Protein AF-A0A6I9MQ09-F1 (afdb_monomer_lite)

Sequence (181 aa):
MNIFFVFQTKIAGVGFVKIHAPWNILCREAELMKLKMPTKKVYEVKQLSGVVEKICSLACKLVEPLHPHVEEHQPQNIKHLSHTFSREKQHLFDLSDKDNFFDSKTRSSIVFEILKRTKCKAKYSMGITSLLGSGIYTAAYPLHDGDINEESAVHNDRRLLYEEWANYSVFFKYQPIGLVR

Organism: NCBI:txid8208

Structure (mmCIF, N/CA/C/O backbone):
data_AF-A0A6I9MQ09-F1
#
_entry.id   AF-A0A6I9MQ09-F1
#
loop_
_atom_site.group_PDB
_atom_site.id
_atom_site.type_symbol
_atom_site.label_atom_id
_atom_site.label_alt_id
_atom_site.label_comp_id
_atom_site.label_asym_id
_atom_site.label_entity_id
_atom_site.label_seq_id
_atom_site.pdbx_PDB_ins_code
_atom_site.Cartn_x
_atom_site.Cartn_y
_atom_site.Cartn_z
_atom_site.occupancy
_atom_site.B_iso_or_equiv
_atom_site.auth_seq_id
_atom_site.auth_comp_id
_atom_site.auth_asym_id
_atom_site.auth_atom_id
_atom_site.pdbx_PDB_model_num
ATOM 1 N N . MET A 1 1 ? -4.937 -0.337 -6.322 1.00 53.31 1 MET A N 1
ATOM 2 C CA . MET A 1 1 ? -3.832 0.452 -6.909 1.00 53.31 1 MET A CA 1
ATOM 3 C C . MET A 1 1 ? -2.936 -0.371 -7.833 1.00 53.31 1 MET A C 1
ATOM 5 O O . MET A 1 1 ? -2.987 -1.597 -7.782 1.00 53.31 1 MET A O 1
ATOM 9 N N . ASN A 1 2 ? -2.195 0.313 -8.713 1.00 57.22 2 ASN A N 1
ATOM 10 C CA . ASN A 1 2 ? -1.397 -0.234 -9.812 1.00 57.22 2 ASN A CA 1
ATOM 11 C C . ASN A 1 2 ? 0.085 0.138 -9.614 1.00 57.22 2 ASN A C 1
ATOM 13 O O . ASN A 1 2 ? 0.354 1.273 -9.226 1.00 57.22 2 ASN A O 1
ATOM 17 N N . ILE A 1 3 ? 1.029 -0.772 -9.882 1.00 62.19 3 ILE A N 1
ATOM 18 C CA . ILE A 1 3 ? 2.472 -0.447 -9.859 1.00 62.19 3 ILE A CA 1
ATOM 19 C C . ILE A 1 3 ? 2.865 0.154 -11.204 1.00 62.19 3 ILE A C 1
ATOM 21 O O . ILE A 1 3 ? 2.481 -0.389 -12.241 1.00 62.19 3 ILE A O 1
ATOM 25 N N . PHE A 1 4 ? 3.625 1.247 -11.188 1.00 65.88 4 PHE A N 1
ATOM 26 C CA . PHE A 1 4 ? 4.169 1.861 -12.393 1.00 65.88 4 PHE A CA 1
ATOM 27 C C . PHE A 1 4 ? 5.638 1.498 -12.570 1.00 65.88 4 PHE A C 1
ATOM 29 O O . PHE A 1 4 ? 6.431 1.584 -11.633 1.00 65.88 4 PHE A O 1
ATOM 36 N N . PHE A 1 5 ? 5.990 1.110 -13.792 1.00 69.44 5 PHE A N 1
ATOM 37 C CA . PHE A 1 5 ? 7.369 1.002 -14.249 1.00 69.44 5 PHE A CA 1
ATOM 38 C C . PHE A 1 5 ? 7.672 2.142 -15.193 1.00 69.44 5 PHE A C 1
ATOM 40 O O . PHE A 1 5 ? 6.869 2.443 -16.077 1.00 69.44 5 PHE A O 1
ATOM 47 N N . VAL A 1 6 ? 8.853 2.718 -15.029 1.00 66.69 6 VAL A N 1
ATOM 48 C CA . VAL A 1 6 ? 9.405 3.727 -15.927 1.00 66.69 6 VAL A CA 1
ATOM 49 C C . VAL A 1 6 ? 10.542 3.082 -16.703 1.00 66.69 6 VAL A C 1
ATOM 51 O O . VAL A 1 6 ? 11.386 2.416 -16.104 1.00 66.69 6 VAL A O 1
ATOM 54 N N . PHE A 1 7 ? 10.575 3.253 -18.020 1.00 74.38 7 PHE A N 1
ATOM 55 C CA . PHE A 1 7 ? 11.679 2.800 -18.868 1.00 74.38 7 PHE A CA 1
ATOM 56 C C . PHE A 1 7 ? 11.971 3.816 -19.967 1.00 74.38 7 PHE A C 1
ATOM 58 O O . PHE A 1 7 ? 11.096 4.577 -20.374 1.00 74.38 7 PHE A O 1
ATOM 65 N N . GLN A 1 8 ? 13.199 3.817 -20.477 1.00 62.84 8 GLN A N 1
ATOM 66 C CA . GLN A 1 8 ? 13.570 4.662 -21.607 1.00 62.84 8 GLN A CA 1
ATOM 67 C C . GLN A 1 8 ? 13.188 3.975 -22.923 1.00 62.84 8 GLN A C 1
ATOM 69 O O . GLN A 1 8 ? 13.512 2.805 -23.146 1.00 62.84 8 GLN A O 1
ATOM 74 N N . THR A 1 9 ? 12.483 4.684 -23.805 1.00 66.00 9 THR A N 1
ATOM 75 C CA . THR A 1 9 ? 12.103 4.140 -25.113 1.00 66.00 9 THR A CA 1
ATOM 76 C C . THR A 1 9 ? 13.258 4.244 -26.112 1.00 66.00 9 THR A C 1
ATOM 78 O O . THR A 1 9 ? 14.135 5.095 -25.993 1.00 66.00 9 THR A O 1
ATOM 81 N N . LYS A 1 10 ? 13.262 3.376 -27.136 1.00 58.03 10 LYS A N 1
ATOM 82 C CA . LYS A 1 10 ? 14.261 3.417 -28.227 1.00 58.03 10 LYS A CA 1
ATOM 83 C C . LYS A 1 10 ? 14.172 4.683 -29.094 1.00 58.03 10 LYS A C 1
ATOM 85 O O . LYS A 1 10 ? 15.113 4.998 -29.810 1.00 58.03 10 LYS A O 1
ATOM 90 N N . ILE A 1 11 ? 13.043 5.384 -29.031 1.00 56.97 11 ILE A N 1
ATOM 91 C CA . ILE A 1 11 ? 12.834 6.730 -29.576 1.00 56.97 11 ILE A CA 1
ATOM 92 C C . ILE A 1 11 ? 12.903 7.690 -28.383 1.00 56.97 11 ILE A C 1
ATOM 94 O O . ILE A 1 11 ? 12.492 7.295 -27.294 1.00 56.97 11 ILE A O 1
ATOM 98 N N . ALA A 1 12 ? 13.430 8.906 -28.555 1.00 62.47 12 ALA A N 1
ATOM 99 C CA . ALA A 1 12 ? 13.573 9.883 -27.471 1.00 62.47 12 ALA A CA 1
ATOM 100 C C . ALA A 1 12 ? 12.256 10.043 -26.681 1.00 62.47 12 ALA A C 1
ATOM 102 O O . ALA A 1 12 ? 11.274 10.562 -27.206 1.00 62.47 12 ALA A O 1
ATOM 103 N N . GLY A 1 13 ? 12.226 9.541 -25.443 1.00 77.00 13 GLY A N 1
ATOM 104 C CA . GLY A 1 13 ? 11.019 9.509 -24.622 1.00 77.00 13 GLY A CA 1
ATOM 105 C C . GLY A 1 13 ? 11.122 8.586 -23.407 1.00 77.00 13 GLY A C 1
ATOM 106 O O . GLY A 1 13 ? 12.007 7.730 -23.306 1.00 77.00 13 GLY A O 1
ATOM 107 N N . VAL A 1 14 ? 10.194 8.787 -22.473 1.00 85.25 14 VAL A N 1
ATOM 108 C CA . VAL A 1 14 ? 10.009 7.966 -21.274 1.00 85.25 14 VAL A CA 1
ATOM 109 C C . VAL A 1 14 ? 8.712 7.178 -21.433 1.00 85.25 14 VAL A C 1
ATOM 111 O O . VAL A 1 14 ? 7.657 7.753 -21.694 1.00 85.25 14 VAL A O 1
ATOM 114 N N . GLY A 1 15 ? 8.795 5.858 -21.299 1.00 88.19 15 GLY A N 1
ATOM 115 C CA . GLY A 1 15 ? 7.658 4.947 -21.319 1.00 88.19 15 GLY A CA 1
ATOM 116 C C . GLY A 1 15 ? 7.190 4.597 -19.909 1.00 88.19 15 GLY A C 1
ATOM 117 O O . GLY A 1 15 ? 8.002 4.434 -18.996 1.00 88.19 15 GLY A O 1
ATOM 118 N N . PHE A 1 16 ? 5.875 4.431 -19.750 1.00 87.69 16 PHE A N 1
ATOM 119 C CA . PHE A 1 16 ? 5.244 4.034 -18.492 1.00 87.69 16 PHE A CA 1
ATOM 120 C C . PHE A 1 16 ? 4.450 2.739 -18.675 1.00 87.69 16 PHE A C 1
ATOM 122 O O . PHE A 1 16 ? 3.656 2.621 -19.608 1.00 87.69 16 PHE A O 1
ATOM 129 N N . VAL A 1 17 ? 4.628 1.775 -17.769 1.00 90.12 17 VAL A N 1
ATOM 130 C CA . VAL A 1 17 ? 3.819 0.545 -17.715 1.00 90.12 17 VAL A CA 1
ATOM 131 C C . VAL A 1 17 ? 3.053 0.498 -16.407 1.00 90.12 17 VAL A C 1
ATOM 133 O O . VAL A 1 17 ? 3.655 0.508 -15.338 1.00 90.12 17 VAL A O 1
ATOM 136 N N . LYS A 1 18 ? 1.728 0.387 -16.496 1.00 90.12 18 LYS A N 1
ATOM 137 C CA . LYS A 1 18 ? 0.825 0.232 -15.354 1.00 90.12 18 LYS A CA 1
ATOM 138 C C . LYS A 1 18 ? 0.496 -1.246 -15.150 1.00 90.12 18 LYS A C 1
ATOM 140 O O . LYS A 1 18 ? -0.064 -1.880 -16.040 1.00 90.12 18 LYS A O 1
ATOM 145 N N . ILE A 1 19 ? 0.801 -1.786 -13.975 1.00 91.06 19 ILE A N 1
ATOM 146 C CA . ILE A 1 19 ? 0.508 -3.176 -13.613 1.00 91.06 19 ILE A CA 1
ATOM 147 C C . ILE A 1 19 ? -0.708 -3.244 -12.704 1.00 91.06 19 ILE A C 1
ATOM 149 O O . ILE A 1 19 ? -0.743 -2.612 -11.649 1.00 91.06 19 ILE A O 1
ATOM 153 N N . HIS A 1 20 ? -1.664 -4.082 -13.091 1.00 89.88 20 HIS A N 1
ATOM 154 C CA . HIS A 1 20 ? -2.867 -4.380 -12.330 1.00 89.88 20 HIS A CA 1
ATOM 155 C C . HIS A 1 20 ? -2.946 -5.877 -12.009 1.00 89.88 20 HIS A C 1
ATOM 157 O O . HIS A 1 20 ? -2.710 -6.708 -12.884 1.00 89.88 20 HIS A O 1
ATOM 163 N N . ALA A 1 21 ? -3.324 -6.221 -10.775 1.00 92.00 21 ALA A N 1
ATOM 164 C CA . ALA A 1 21 ? -3.651 -7.592 -10.387 1.00 92.00 21 ALA A CA 1
ATOM 165 C C . ALA A 1 21 ? -5.172 -7.742 -10.204 1.00 92.00 21 ALA A C 1
ATOM 167 O O . ALA A 1 21 ? -5.740 -7.044 -9.355 1.00 92.00 21 ALA A O 1
ATOM 168 N N . PRO A 1 22 ? -5.829 -8.641 -10.963 1.00 94.94 22 PRO A N 1
ATOM 169 C CA . PRO A 1 22 ? -7.254 -8.906 -10.807 1.00 94.94 22 PRO A CA 1
ATOM 170 C C . PRO A 1 22 ? -7.549 -9.660 -9.501 1.00 94.94 22 PRO A C 1
ATOM 172 O O . PRO A 1 22 ? -6.667 -10.286 -8.909 1.00 94.94 22 PRO A O 1
ATOM 175 N N . TRP A 1 23 ? -8.812 -9.627 -9.063 1.00 95.00 23 TRP A N 1
ATOM 176 C CA . TRP A 1 23 ? -9.268 -10.169 -7.773 1.00 95.00 23 TRP A CA 1
ATOM 177 C C . TRP A 1 23 ? -8.806 -11.606 -7.491 1.00 95.00 23 TRP A C 1
ATOM 179 O O . TRP A 1 23 ? -8.293 -11.899 -6.416 1.00 95.00 23 TRP A O 1
ATOM 189 N N . ASN A 1 24 ? -8.926 -12.507 -8.466 1.00 95.81 24 ASN A N 1
ATOM 190 C CA . ASN A 1 24 ? -8.506 -13.902 -8.318 1.00 95.81 24 ASN A CA 1
ATOM 191 C C . ASN A 1 24 ? -6.995 -14.045 -8.055 1.00 95.81 24 ASN A C 1
ATOM 193 O O . ASN A 1 24 ? -6.590 -14.915 -7.283 1.00 95.81 24 ASN A O 1
ATOM 197 N N . ILE A 1 25 ? -6.170 -13.188 -8.663 1.00 96.44 25 ILE A N 1
ATOM 198 C CA . ILE A 1 25 ? -4.720 -13.150 -8.438 1.00 96.44 25 ILE A CA 1
ATOM 199 C C . ILE A 1 25 ? -4.414 -12.558 -7.062 1.00 96.44 25 ILE A C 1
ATOM 201 O O . ILE A 1 25 ? -3.607 -13.130 -6.334 1.00 96.44 25 ILE A O 1
ATOM 205 N N . LEU A 1 26 ? -5.111 -11.489 -6.660 1.00 96.75 26 LEU A N 1
ATOM 206 C CA . LEU A 1 26 ? -4.987 -10.924 -5.312 1.00 96.75 26 LEU A CA 1
ATOM 207 C C . LEU A 1 26 ? -5.317 -11.962 -4.239 1.00 96.75 26 LEU A C 1
ATOM 209 O O . LEU A 1 26 ? -4.506 -12.191 -3.349 1.00 96.75 26 LEU A O 1
ATOM 213 N N . CYS A 1 27 ? -6.450 -12.659 -4.357 1.00 97.12 27 CYS A N 1
ATOM 214 C CA . CYS A 1 27 ? -6.812 -13.730 -3.431 1.00 97.12 27 CYS A CA 1
ATOM 215 C C . CYS A 1 27 ? -5.767 -14.849 -3.407 1.00 97.12 27 CYS A C 1
ATOM 217 O O . CYS A 1 27 ? -5.463 -15.388 -2.341 1.00 97.12 27 CYS A O 1
ATOM 219 N N . ARG A 1 28 ? -5.233 -15.217 -4.579 1.00 97.56 28 ARG A N 1
ATOM 220 C CA . ARG A 1 28 ? -4.228 -16.273 -4.678 1.00 97.56 28 ARG A CA 1
ATOM 221 C C . ARG A 1 28 ? -2.972 -15.932 -3.896 1.00 97.56 28 ARG A C 1
ATOM 223 O O . ARG A 1 28 ? -2.518 -16.727 -3.073 1.00 97.56 28 ARG A O 1
ATOM 230 N N . GLU A 1 29 ? -2.429 -14.759 -4.166 1.00 97.75 29 GLU A N 1
ATOM 231 C CA . GLU A 1 29 ? -1.170 -14.316 -3.587 1.00 97.75 29 GLU A CA 1
ATOM 232 C C . GLU A 1 29 ? -1.322 -13.907 -2.123 1.00 97.75 29 GLU A C 1
ATOM 234 O O . GLU A 1 29 ? -0.439 -14.212 -1.328 1.00 97.75 29 GLU A O 1
ATOM 239 N N . ALA A 1 30 ? -2.458 -13.325 -1.727 1.00 97.44 30 ALA A N 1
ATOM 240 C CA . ALA A 1 30 ? -2.763 -13.028 -0.327 1.00 97.44 30 ALA A CA 1
ATOM 241 C C . ALA A 1 30 ? -2.727 -14.287 0.555 1.00 97.44 30 ALA A C 1
ATOM 243 O O . ALA A 1 30 ? -2.192 -14.254 1.665 1.00 97.44 30 ALA A O 1
ATOM 244 N N . GLU A 1 31 ? -3.254 -15.407 0.050 1.00 97.88 31 GLU A N 1
ATOM 245 C CA . GLU A 1 31 ? -3.207 -16.701 0.739 1.00 97.88 31 GLU A CA 1
ATOM 246 C C . GLU A 1 31 ? -1.782 -17.267 0.795 1.00 97.88 31 GLU A C 1
ATOM 248 O O . GLU A 1 31 ? -1.339 -17.707 1.856 1.00 97.88 31 GLU A O 1
ATOM 253 N N . LEU A 1 32 ? -1.020 -17.182 -0.304 1.00 97.12 32 LEU A N 1
ATOM 254 C CA . LEU A 1 32 ? 0.394 -17.585 -0.325 1.00 97.12 32 LEU A CA 1
ATOM 255 C C . LEU A 1 32 ? 1.246 -16.760 0.652 1.00 97.12 32 LEU A C 1
ATOM 257 O O . LEU A 1 32 ? 2.135 -17.295 1.311 1.00 97.12 32 LEU A O 1
ATOM 261 N N . MET A 1 33 ? 0.954 -15.465 0.768 1.00 97.44 33 MET A N 1
ATOM 262 C CA . MET A 1 33 ? 1.609 -14.529 1.684 1.00 97.44 33 MET A CA 1
ATOM 263 C C . MET A 1 33 ? 1.113 -14.645 3.130 1.00 97.44 33 MET A C 1
ATOM 265 O O . MET A 1 33 ? 1.689 -14.018 4.016 1.00 97.44 33 MET A O 1
ATOM 269 N N . LYS A 1 34 ? 0.062 -15.436 3.388 1.00 97.25 34 LYS A N 1
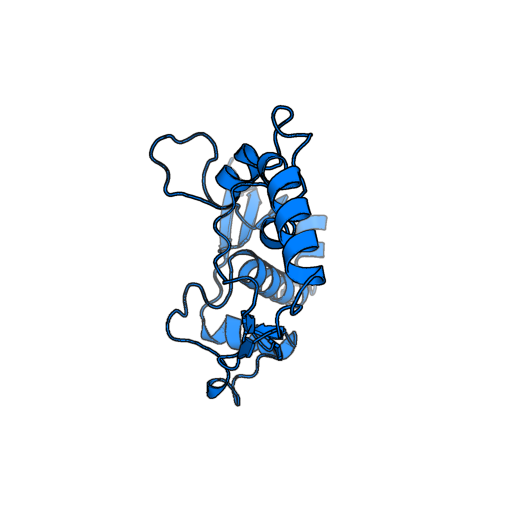ATOM 270 C CA . LYS A 1 34 ? -0.577 -15.597 4.703 1.00 97.25 34 LYS A CA 1
ATOM 271 C C . LYS A 1 34 ? -1.027 -14.270 5.333 1.00 97.25 34 LYS A C 1
ATOM 273 O O . LYS A 1 34 ? -0.941 -14.102 6.553 1.00 97.25 34 LYS A O 1
ATOM 278 N N . LEU A 1 35 ? -1.529 -13.341 4.517 1.00 96.69 35 LEU A N 1
ATOM 279 C CA . LEU A 1 35 ? -1.998 -12.034 4.987 1.00 96.69 35 LEU A CA 1
ATOM 280 C C . LEU A 1 35 ? -3.101 -12.190 6.036 1.00 96.69 35 LEU A C 1
ATOM 282 O O . LEU A 1 35 ? -4.039 -12.955 5.835 1.00 96.69 35 LEU A O 1
ATOM 286 N N . LYS A 1 36 ? -3.002 -11.475 7.159 1.00 95.88 36 LYS A N 1
ATOM 287 C CA . LYS A 1 36 ? -4.067 -11.436 8.169 1.00 95.88 36 LYS A CA 1
ATOM 288 C C . LYS A 1 36 ? -5.074 -10.358 7.790 1.00 95.88 36 LYS A C 1
ATOM 290 O O . LYS A 1 36 ? -4.705 -9.194 7.724 1.00 95.88 36 LYS A O 1
ATOM 295 N N . MET A 1 37 ? -6.326 -10.754 7.596 1.00 94.56 37 MET A N 1
ATOM 296 C CA . MET A 1 37 ? -7.420 -9.866 7.204 1.00 94.56 37 MET A CA 1
ATOM 297 C C . MET A 1 37 ? -8.502 -9.846 8.295 1.00 94.56 37 MET A C 1
ATOM 299 O O . MET A 1 37 ? -8.670 -10.854 8.994 1.00 94.56 37 MET A O 1
ATOM 303 N N . PRO A 1 38 ? -9.223 -8.727 8.478 1.00 92.69 38 PRO A N 1
ATOM 304 C CA . PRO A 1 38 ? -10.319 -8.639 9.439 1.00 92.69 38 PRO A CA 1
ATOM 305 C C . PRO A 1 38 ? -11.469 -9.574 9.044 1.00 92.69 38 PRO A C 1
ATOM 307 O O . PRO A 1 38 ? -11.849 -9.663 7.879 1.00 92.69 38 PRO A O 1
ATOM 310 N N . THR A 1 39 ? -12.021 -10.291 10.018 1.00 93.75 39 THR A N 1
ATOM 311 C CA . THR A 1 39 ? -13.177 -11.178 9.829 1.00 93.75 39 THR A CA 1
ATOM 312 C C . THR A 1 39 ? -14.481 -10.466 10.186 1.00 93.75 39 THR A C 1
ATOM 314 O O . THR A 1 39 ? -14.482 -9.430 10.852 1.00 93.75 39 THR A O 1
ATOM 317 N N . LYS A 1 40 ? -15.612 -11.062 9.794 1.00 92.50 40 LYS A N 1
ATOM 318 C CA . LYS A 1 40 ? -16.959 -10.621 10.198 1.00 92.50 40 LYS A CA 1
ATOM 319 C C . LYS A 1 40 ? -17.188 -10.706 11.707 1.00 92.50 40 LYS A C 1
ATOM 321 O O . LYS A 1 40 ? -18.075 -10.044 12.231 1.00 92.50 40 LYS A O 1
ATOM 326 N N . LYS A 1 41 ? -16.429 -11.557 12.410 1.00 88.50 41 LYS A N 1
ATOM 327 C CA . LYS A 1 41 ? -16.538 -11.682 13.862 1.00 88.50 41 LYS A CA 1
ATOM 328 C C . LYS A 1 41 ? -15.829 -10.513 14.527 1.00 88.50 41 LYS A C 1
ATOM 330 O O . LYS A 1 41 ? -14.627 -10.310 14.352 1.00 88.50 41 LYS A O 1
ATOM 335 N N . VAL A 1 42 ? -16.590 -9.810 15.348 1.00 86.81 42 VAL A N 1
ATOM 336 C CA . VAL A 1 42 ? -16.107 -8.744 16.214 1.00 86.81 42 VAL A CA 1
ATOM 337 C C . VAL A 1 42 ? -16.253 -9.158 17.669 1.00 86.81 42 VAL A C 1
ATOM 339 O O . VAL A 1 42 ? -17.089 -10.001 18.002 1.00 86.81 42 VAL A O 1
ATOM 342 N N . TYR A 1 43 ? -15.434 -8.581 18.534 1.00 83.12 43 TYR A N 1
ATOM 343 C CA . TYR A 1 43 ? -15.636 -8.650 19.973 1.00 83.12 43 TYR A CA 1
ATOM 344 C C . TYR A 1 43 ? -15.733 -7.242 20.539 1.00 83.12 43 TYR A C 1
ATOM 346 O O . TYR A 1 43 ? -15.074 -6.316 20.060 1.00 83.12 43 TYR A O 1
ATOM 354 N N . GLU A 1 44 ? -16.562 -7.110 21.567 1.00 81.44 44 GLU A N 1
ATOM 355 C CA . GLU A 1 44 ? -16.685 -5.880 22.326 1.00 81.44 44 GLU A CA 1
ATOM 356 C C . GLU A 1 44 ? -15.661 -5.891 23.463 1.00 81.44 44 GLU A C 1
ATOM 358 O O . GLU A 1 44 ? -15.583 -6.826 24.268 1.00 81.44 44 GLU A O 1
ATOM 363 N N . VAL A 1 45 ? -14.825 -4.863 23.499 1.00 80.12 45 VAL A N 1
ATOM 364 C CA . VAL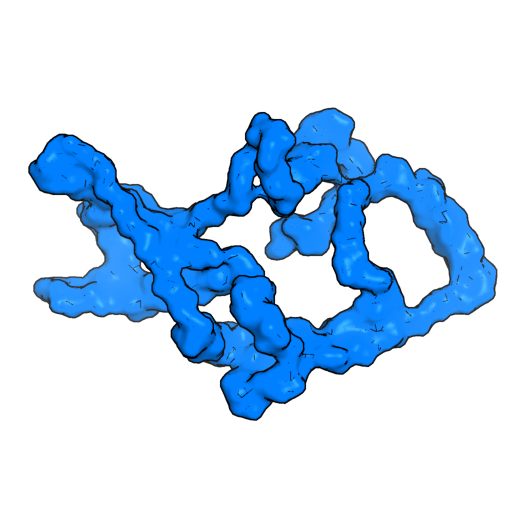 A 1 45 ? -13.912 -4.612 24.603 1.00 80.12 45 VAL A CA 1
ATOM 365 C C . VAL A 1 45 ? -14.756 -4.086 25.754 1.00 80.12 45 VAL A C 1
ATOM 367 O O . VAL A 1 45 ? -15.384 -3.037 25.643 1.00 80.12 45 VAL A O 1
ATOM 370 N N . LYS A 1 46 ? -14.785 -4.829 26.865 1.00 73.50 46 LYS A N 1
ATOM 371 C CA . LYS A 1 46 ? -15.483 -4.380 28.070 1.00 73.50 46 LYS A CA 1
ATOM 372 C C . LYS A 1 46 ? -14.879 -3.056 28.528 1.00 73.50 46 LYS A C 1
ATOM 374 O O . LYS A 1 46 ? -13.687 -2.995 28.831 1.00 73.50 46 LYS A O 1
ATOM 379 N N . GLN A 1 47 ? -15.720 -2.032 28.582 1.00 66.62 47 GLN A N 1
ATOM 380 C CA . GLN A 1 47 ? -15.362 -0.731 29.125 1.00 66.62 47 GLN A CA 1
ATOM 381 C C . GLN A 1 47 ? -14.937 -0.864 30.591 1.00 66.62 47 GLN A C 1
ATOM 383 O O . GLN A 1 47 ? -15.443 -1.710 31.337 1.00 66.62 47 GLN A O 1
ATOM 388 N N . LEU A 1 48 ? -13.989 -0.022 31.001 1.00 69.31 48 LEU A N 1
ATOM 389 C CA . LEU A 1 48 ? -13.651 0.152 32.410 1.00 69.31 48 LEU A CA 1
ATOM 390 C C . LEU A 1 48 ? -14.904 0.664 33.126 1.00 69.31 48 LEU A C 1
ATOM 392 O O . LEU A 1 48 ? -15.500 1.624 32.664 1.00 69.31 48 LEU A O 1
ATOM 396 N N . SER A 1 49 ? -15.318 0.038 34.229 1.00 72.69 49 SER A N 1
ATOM 397 C CA . SER A 1 49 ? -16.536 0.434 34.947 1.00 72.69 49 SER A CA 1
ATOM 398 C C . SER A 1 49 ? -16.229 1.282 36.182 1.00 72.69 49 SER A C 1
ATOM 400 O O . SER A 1 49 ? -15.325 0.955 36.957 1.00 72.69 49 SER A O 1
ATOM 402 N N . GLY A 1 50 ? -17.041 2.309 36.436 1.00 79.81 50 GLY A N 1
ATOM 403 C CA . GLY A 1 50 ? -17.062 3.031 37.713 1.00 79.81 50 GLY A CA 1
ATOM 404 C C . GLY A 1 50 ? -16.151 4.261 37.750 1.00 79.81 50 GLY A C 1
ATOM 405 O O . GLY A 1 50 ? -16.145 5.077 36.834 1.00 79.81 50 GLY A O 1
ATOM 406 N N . VAL A 1 51 ? -15.404 4.451 38.843 1.00 79.25 51 VAL A N 1
ATOM 407 C CA . VAL A 1 51 ? -14.577 5.661 39.057 1.00 79.25 51 VAL A CA 1
ATOM 408 C C . VAL A 1 51 ? -13.465 5.789 38.009 1.00 79.25 51 VAL A C 1
ATOM 410 O O . VAL A 1 51 ? -13.156 6.893 37.568 1.00 79.25 51 VAL A O 1
ATOM 413 N N . VAL A 1 52 ? -12.912 4.660 37.562 1.00 80.38 52 VAL A N 1
ATOM 414 C CA . VAL A 1 52 ? -11.843 4.618 36.555 1.00 80.38 52 VAL A CA 1
ATOM 415 C C . VAL A 1 52 ? -12.315 5.181 35.211 1.00 80.38 52 VAL A C 1
ATOM 417 O O . VAL A 1 52 ? -11.585 5.937 34.581 1.00 80.38 52 VAL A O 1
ATOM 420 N N . GLU A 1 53 ? -13.555 4.899 34.809 1.00 81.25 53 GLU A N 1
ATOM 421 C CA . GLU A 1 53 ? -14.161 5.418 33.575 1.00 81.25 53 GLU A CA 1
ATOM 422 C C . GLU A 1 53 ? -14.280 6.948 33.592 1.00 81.25 53 GLU A C 1
ATOM 424 O O . GLU A 1 53 ? -13.967 7.637 32.620 1.00 81.25 53 GLU A O 1
ATOM 429 N N . LYS A 1 54 ? -14.676 7.505 34.742 1.00 80.62 54 LYS A N 1
ATOM 430 C CA . LYS A 1 54 ? -14.792 8.957 34.931 1.00 80.62 54 LYS A CA 1
ATOM 431 C C . LYS A 1 54 ? -13.428 9.642 34.876 1.00 80.62 54 LYS A C 1
ATOM 433 O O . LYS A 1 54 ? -13.304 10.700 34.272 1.00 80.62 54 LYS A O 1
ATOM 438 N N . ILE A 1 55 ? -12.399 9.033 35.463 1.00 81.50 55 ILE A N 1
ATOM 439 C CA . ILE A 1 55 ? -11.033 9.570 35.404 1.00 81.50 55 ILE A CA 1
ATOM 440 C C . ILE A 1 55 ? -10.489 9.484 33.973 1.00 81.50 55 ILE A C 1
ATOM 442 O O . ILE A 1 55 ? -9.966 10.475 33.468 1.00 81.50 55 ILE A O 1
ATOM 446 N N . CYS A 1 56 ? -10.658 8.341 33.300 1.00 79.75 56 CYS A N 1
ATOM 447 C CA . CYS A 1 56 ? -10.242 8.171 31.908 1.00 79.75 56 CYS A CA 1
ATOM 448 C C . CYS A 1 56 ? -10.942 9.170 30.984 1.00 79.75 56 CYS A C 1
ATOM 450 O O . CYS A 1 56 ? -10.271 9.829 30.205 1.00 79.75 56 CYS A O 1
ATOM 452 N N . SER A 1 57 ? -12.259 9.342 31.096 1.00 80.81 57 SER A N 1
ATOM 453 C CA . SER A 1 57 ? -13.000 10.285 30.246 1.00 80.81 57 SER A CA 1
ATOM 454 C C . SER A 1 57 ? -12.589 11.744 30.467 1.00 80.81 57 SER A C 1
ATOM 456 O O . SER A 1 57 ? -12.485 12.494 29.498 1.00 80.81 57 SER A O 1
ATOM 458 N N . LEU A 1 58 ? -12.301 12.158 31.706 1.00 85.06 58 LEU A N 1
ATOM 459 C CA . LEU A 1 58 ? -11.764 13.495 31.986 1.00 85.06 58 LEU A CA 1
ATOM 460 C C . LEU A 1 58 ? -10.352 13.673 31.419 1.00 85.06 58 LEU A C 1
ATOM 462 O O . LEU A 1 58 ? -10.065 14.708 30.821 1.00 85.06 58 LEU A O 1
ATOM 466 N N . ALA A 1 59 ? -9.495 12.661 31.562 1.00 82.75 59 ALA A N 1
ATOM 467 C CA . ALA A 1 59 ? -8.165 12.670 30.966 1.00 82.75 59 ALA A CA 1
ATOM 468 C C . ALA A 1 59 ? -8.243 12.748 29.434 1.00 82.75 59 ALA A C 1
ATOM 470 O O . ALA A 1 59 ? -7.579 13.598 28.852 1.00 82.75 59 ALA A O 1
ATOM 471 N N . CYS A 1 60 ? -9.102 11.944 28.795 1.00 79.75 60 CYS A N 1
ATOM 472 C CA . CYS A 1 60 ? -9.338 11.950 27.349 1.00 79.75 60 CYS A CA 1
ATOM 473 C C . CYS A 1 60 ? -9.817 13.316 26.844 1.00 79.75 60 CYS A C 1
ATOM 475 O O . CYS A 1 60 ? -9.260 13.815 25.876 1.00 79.75 60 CYS A O 1
ATOM 477 N N . LYS A 1 61 ? -10.774 13.960 27.527 1.00 83.31 61 LYS A N 1
ATOM 478 C CA . LYS A 1 61 ? -11.237 15.317 27.176 1.00 83.31 61 LYS A CA 1
ATOM 479 C C . LYS A 1 61 ? -10.134 16.368 27.281 1.00 83.31 61 LYS A C 1
ATOM 481 O O . LYS A 1 61 ? -10.092 17.299 26.487 1.00 83.31 61 LYS A O 1
ATOM 486 N N . LEU A 1 62 ? -9.228 16.229 28.251 1.00 87.38 62 LEU A N 1
ATOM 487 C CA . LEU A 1 62 ? -8.112 17.163 28.411 1.00 87.38 62 LEU A CA 1
ATOM 488 C C . LEU A 1 62 ? -7.123 17.077 27.240 1.00 87.38 62 LEU A C 1
ATOM 490 O O . LEU A 1 62 ? -6.556 18.089 26.836 1.00 87.38 62 LEU A O 1
ATOM 494 N N . VAL A 1 63 ? -6.921 15.874 26.697 1.00 86.25 63 VAL A N 1
ATOM 495 C CA . VAL A 1 63 ? -6.001 15.630 25.578 1.00 86.25 63 VAL A CA 1
ATOM 496 C C . VAL A 1 63 ? -6.685 15.645 24.208 1.00 86.25 63 VAL A C 1
ATOM 498 O O . VAL A 1 63 ? -6.006 15.523 23.193 1.00 86.25 63 VAL A O 1
ATOM 501 N N . GLU A 1 64 ? -8.004 15.811 24.151 1.00 84.00 64 GLU A N 1
ATOM 502 C CA . GLU A 1 64 ? -8.806 15.833 22.921 1.00 84.00 64 GLU A CA 1
ATOM 503 C C . GLU A 1 64 ? -8.306 16.858 21.882 1.00 84.00 64 GLU A C 1
ATOM 505 O O . GLU A 1 64 ? -8.150 16.467 20.728 1.00 84.00 64 GLU A O 1
ATOM 510 N N . PRO A 1 65 ? -7.907 18.101 22.240 1.00 86.69 65 PRO A N 1
ATOM 511 C CA . PRO A 1 65 ? -7.367 19.061 21.265 1.00 86.69 65 PRO A CA 1
ATOM 512 C C . PRO A 1 65 ? -6.030 18.642 20.634 1.00 86.69 65 PRO A C 1
ATOM 514 O O . PRO A 1 65 ? -5.623 19.197 19.615 1.00 86.69 65 PRO A O 1
ATOM 517 N N . LEU A 1 66 ? -5.320 17.697 21.261 1.00 87.81 66 LEU A N 1
ATOM 518 C CA . LEU A 1 66 ? -4.067 17.139 20.753 1.00 87.81 66 LEU A CA 1
ATOM 519 C C . LEU A 1 66 ? -4.309 15.912 19.867 1.00 87.81 66 LEU A C 1
ATOM 521 O O . LEU A 1 66 ? -3.372 15.439 19.229 1.00 87.81 66 LEU A O 1
ATOM 525 N N . HIS A 1 67 ? -5.524 15.361 19.830 1.00 86.06 67 HIS A N 1
ATOM 526 C CA . HIS A 1 67 ? -5.820 14.217 18.976 1.00 86.06 67 HIS A CA 1
ATOM 527 C C . HIS A 1 67 ? -6.077 14.673 17.535 1.00 86.06 67 HIS A C 1
ATOM 529 O O . HIS A 1 67 ? -6.754 15.680 17.318 1.00 86.06 67 HIS A O 1
ATOM 535 N N . PRO A 1 68 ? -5.536 13.950 16.542 1.00 86.06 68 PRO A N 1
ATOM 536 C CA . PRO A 1 68 ? -5.804 14.245 15.147 1.00 86.06 68 PRO A CA 1
ATOM 537 C C . PRO A 1 68 ? -7.274 13.963 14.822 1.00 86.06 68 PRO A C 1
ATOM 539 O O . PRO A 1 68 ? -7.852 12.977 15.286 1.00 86.06 68 PRO A O 1
ATOM 542 N N . HIS A 1 69 ? -7.874 14.828 14.012 1.00 83.81 69 HIS A N 1
ATOM 543 C CA . HIS A 1 69 ? -9.255 14.714 13.565 1.00 83.81 69 HIS A CA 1
ATOM 544 C C . HIS A 1 69 ? -9.352 13.733 12.395 1.00 83.81 69 HIS A C 1
ATOM 546 O O . HIS A 1 69 ? -9.473 14.111 11.234 1.00 83.81 69 HIS A O 1
ATOM 552 N N . VAL A 1 70 ? -9.239 12.449 12.715 1.00 75.75 70 VAL A N 1
ATOM 553 C CA . VAL A 1 70 ? -9.405 11.345 11.769 1.00 75.75 70 VAL A CA 1
ATOM 554 C C . VAL A 1 70 ? -10.763 10.717 12.043 1.00 75.75 70 VAL A C 1
ATOM 556 O O . VAL A 1 70 ? -11.073 10.422 13.198 1.00 75.75 70 VAL A O 1
ATOM 559 N N . GLU A 1 71 ? -11.572 10.495 11.006 1.00 64.19 71 GLU A N 1
ATOM 560 C CA . GLU A 1 71 ? -12.753 9.646 11.151 1.00 64.19 71 GLU A CA 1
ATOM 561 C C . GLU A 1 71 ? -12.282 8.242 11.551 1.00 64.19 71 GLU A C 1
ATOM 563 O O . GLU A 1 71 ? -11.785 7.467 10.732 1.00 64.19 71 GLU A O 1
ATOM 568 N N . GLU A 1 72 ? -12.387 7.900 12.837 1.00 57.94 72 GLU A N 1
ATOM 569 C CA . GLU A 1 72 ? -12.211 6.519 13.261 1.00 57.94 72 GLU A CA 1
ATOM 570 C C . GLU A 1 72 ? -13.363 5.718 12.648 1.00 57.94 72 GLU A C 1
ATOM 572 O O . GLU A 1 72 ? -14.479 5.700 13.163 1.00 57.94 72 GLU A O 1
ATOM 577 N N . HIS A 1 73 ? -13.093 5.025 11.538 1.00 52.66 73 HIS A N 1
ATOM 578 C CA . HIS A 1 73 ? -14.055 4.142 10.871 1.00 52.66 73 HIS A CA 1
ATOM 579 C C . HIS A 1 73 ? -14.608 3.024 11.784 1.00 52.66 73 HIS A C 1
ATOM 581 O O . HIS A 1 73 ? -15.480 2.265 11.361 1.00 52.66 73 HIS A O 1
ATOM 587 N N . GLN A 1 74 ? -14.112 2.884 13.021 1.00 53.59 74 GLN A N 1
ATOM 588 C CA . GLN A 1 74 ? -14.593 1.908 13.993 1.00 53.59 74 GLN A CA 1
ATOM 589 C C . GLN A 1 74 ? -14.842 2.538 15.368 1.00 53.59 74 GLN A C 1
ATOM 591 O O . GLN A 1 74 ? -13.971 3.227 15.895 1.00 53.59 74 GLN A O 1
ATOM 596 N N . PRO A 1 75 ? -15.986 2.236 16.011 1.00 55.94 75 PRO A N 1
ATOM 597 C CA . PRO A 1 75 ? -16.189 2.580 17.410 1.00 55.94 75 PRO A CA 1
ATOM 598 C C . PRO A 1 75 ? -15.122 1.889 18.271 1.00 55.94 75 PRO A C 1
ATOM 600 O O . PRO A 1 75 ? -14.923 0.680 18.166 1.00 55.94 75 PRO A O 1
ATOM 603 N N . GLN A 1 76 ? -14.475 2.647 19.161 1.00 62.81 76 GLN A N 1
ATOM 604 C CA . GLN A 1 76 ? -13.295 2.238 19.948 1.00 62.81 76 GLN A CA 1
ATOM 605 C C . GLN A 1 76 ? -13.447 0.916 20.729 1.00 62.81 76 GLN A C 1
ATOM 607 O O . GLN A 1 76 ? -12.455 0.259 21.056 1.00 62.81 76 GLN A O 1
ATOM 612 N N . ASN A 1 77 ? -14.684 0.497 21.009 1.00 68.12 77 ASN A N 1
ATOM 613 C CA . ASN A 1 77 ? -14.986 -0.728 21.746 1.00 68.12 77 ASN A CA 1
ATOM 614 C C . ASN A 1 77 ? -15.148 -1.971 20.871 1.00 68.12 77 ASN A C 1
ATOM 616 O O . ASN A 1 77 ? -15.187 -3.070 21.414 1.00 68.12 77 ASN A O 1
ATOM 620 N N . ILE A 1 78 ? -15.235 -1.849 19.547 1.00 77.81 78 ILE A N 1
ATOM 621 C CA . ILE A 1 78 ? -15.443 -2.994 18.659 1.00 77.81 78 ILE A CA 1
ATOM 622 C C . ILE A 1 78 ? -14.137 -3.297 17.943 1.00 77.81 78 ILE A C 1
ATOM 624 O O . ILE A 1 78 ? -13.617 -2.477 17.193 1.00 77.81 78 ILE A O 1
ATOM 628 N N . LYS A 1 79 ? -13.604 -4.500 18.157 1.00 80.44 79 LYS A N 1
ATOM 629 C CA . LYS A 1 79 ? -12.398 -4.961 17.465 1.00 80.44 79 LYS A CA 1
ATOM 630 C C . LYS A 1 79 ? -12.717 -6.162 16.595 1.00 80.44 79 LYS A C 1
ATOM 632 O O . LYS A 1 79 ? -13.273 -7.161 17.055 1.00 80.44 79 LYS A O 1
ATOM 637 N N . HIS A 1 80 ? -12.328 -6.075 15.328 1.00 83.19 80 HIS A N 1
ATOM 638 C CA . HIS A 1 80 ? -12.408 -7.204 14.412 1.00 83.19 80 HIS A CA 1
ATOM 639 C C . HIS A 1 80 ? -11.357 -8.248 14.769 1.00 83.19 80 HIS A C 1
ATOM 641 O O . HIS A 1 80 ? -10.174 -7.942 14.931 1.00 83.19 80 HIS A O 1
ATOM 647 N N . LEU A 1 81 ? -11.774 -9.511 14.832 1.00 89.06 81 LEU A N 1
ATOM 648 C CA . LEU A 1 81 ? -10.820 -10.607 14.880 1.00 89.06 81 LEU A CA 1
ATOM 649 C C . LEU A 1 81 ? -10.147 -10.722 13.508 1.00 89.06 81 LEU A C 1
ATOM 651 O O . LEU A 1 81 ? -10.837 -10.818 12.494 1.00 89.06 81 LEU A O 1
ATOM 655 N N . SER A 1 82 ? -8.816 -10.758 13.461 1.00 92.25 82 SER A N 1
ATOM 656 C CA . SER A 1 82 ? -8.087 -11.036 12.219 1.00 92.25 82 SER A CA 1
ATOM 657 C C . SER A 1 82 ? -7.842 -12.533 12.043 1.00 92.25 82 SER A C 1
ATOM 659 O O . SER A 1 82 ? -7.471 -13.230 12.988 1.00 92.25 82 SER A O 1
ATOM 661 N N . HIS A 1 83 ? -7.955 -13.022 10.812 1.00 95.75 83 HIS A N 1
ATOM 662 C CA . HIS A 1 83 ? -7.587 -14.388 10.442 1.00 95.75 83 HIS A CA 1
ATOM 663 C C . HIS A 1 83 ? -6.725 -14.371 9.178 1.00 95.75 83 HIS A C 1
ATOM 665 O O . HIS A 1 83 ? -6.862 -13.487 8.334 1.00 95.75 83 HIS A O 1
ATOM 671 N N . THR A 1 84 ? -5.827 -15.346 9.026 1.00 97.38 84 THR A N 1
ATOM 672 C CA . THR A 1 84 ? -5.076 -15.515 7.776 1.00 97.38 84 THR A CA 1
ATOM 673 C C . THR A 1 84 ? -6.041 -15.745 6.615 1.00 97.38 84 THR A C 1
ATOM 675 O O . THR A 1 84 ? -6.902 -16.626 6.684 1.00 97.38 84 THR A O 1
ATOM 678 N N . PHE A 1 85 ? -5.911 -14.944 5.565 1.00 97.38 85 PHE A N 1
ATOM 679 C CA . PHE A 1 85 ? -6.733 -15.030 4.375 1.00 97.38 85 PHE A CA 1
ATOM 680 C C . PHE A 1 85 ? -6.576 -16.401 3.722 1.00 97.38 85 PHE A C 1
ATOM 682 O O . PHE A 1 85 ? -5.464 -16.885 3.518 1.00 97.38 85 PHE A O 1
ATOM 689 N N . SER A 1 86 ? -7.705 -17.017 3.389 1.00 97.19 86 SER A N 1
ATOM 690 C CA . SER A 1 86 ? -7.748 -18.278 2.662 1.00 97.19 86 SER A CA 1
ATOM 691 C C . SER A 1 86 ? -8.970 -18.299 1.764 1.00 97.19 86 SER A C 1
ATOM 693 O O . SER A 1 86 ? -10.066 -17.923 2.196 1.00 97.19 86 SER A O 1
ATOM 695 N N . ARG A 1 87 ? -8.792 -18.756 0.520 1.00 95.94 87 ARG A N 1
ATOM 696 C CA . ARG A 1 87 ? -9.893 -18.878 -0.442 1.00 95.94 87 ARG A CA 1
ATOM 697 C C . ARG A 1 87 ? -10.948 -19.885 0.024 1.00 95.94 87 ARG A C 1
ATOM 699 O O . ARG A 1 87 ? -12.130 -19.662 -0.199 1.00 95.94 87 ARG A O 1
ATOM 706 N N . GLU A 1 88 ? -10.544 -20.931 0.740 1.00 96.50 88 GLU A N 1
ATOM 707 C CA . GLU A 1 88 ? -11.457 -21.940 1.299 1.00 96.50 88 GLU A CA 1
ATOM 708 C C . GLU A 1 88 ? -12.304 -21.383 2.454 1.00 96.50 88 GLU A C 1
ATOM 710 O O . GLU A 1 88 ? -13.453 -21.773 2.660 1.00 96.50 88 GLU A O 1
ATOM 715 N N . LYS A 1 89 ? -11.758 -20.415 3.199 1.00 95.31 89 LYS A N 1
ATOM 716 C CA . LYS A 1 89 ? -12.409 -19.791 4.361 1.00 95.31 89 LYS A CA 1
ATOM 717 C C . LYS A 1 89 ? -12.968 -18.399 4.056 1.00 95.31 89 LYS A C 1
ATOM 719 O O . LYS A 1 89 ? -13.125 -17.590 4.967 1.00 95.31 89 LYS A O 1
ATOM 724 N N . GLN A 1 90 ? -13.305 -18.117 2.795 1.00 92.88 90 GLN A N 1
ATOM 725 C CA . GLN A 1 90 ? -13.837 -16.814 2.367 1.00 92.88 90 GLN A CA 1
ATOM 726 C C . GLN A 1 90 ? -15.070 -16.363 3.155 1.00 92.88 90 GLN A C 1
ATOM 728 O O . GLN A 1 90 ? -15.233 -15.174 3.401 1.00 92.88 90 GLN A O 1
ATOM 733 N N . HIS A 1 91 ? -15.898 -17.306 3.611 1.00 94.12 91 HIS A N 1
ATOM 734 C CA . HIS A 1 91 ? -17.094 -17.024 4.405 1.00 94.12 91 HIS A CA 1
ATOM 735 C C . HIS A 1 91 ? -16.805 -16.262 5.715 1.00 94.12 91 HIS A C 1
ATOM 737 O O . HIS A 1 91 ? -17.689 -15.548 6.196 1.00 94.12 91 HIS A O 1
ATOM 743 N N . LEU A 1 92 ? -15.584 -16.367 6.264 1.00 94.88 92 LEU A N 1
ATOM 744 C CA . LEU A 1 92 ? -15.151 -15.644 7.467 1.00 94.88 92 LEU A CA 1
ATOM 745 C C . LEU A 1 92 ? -14.954 -14.141 7.232 1.00 94.88 92 LEU A C 1
ATOM 747 O O . LEU A 1 92 ? -15.015 -13.367 8.187 1.00 94.88 92 LEU A O 1
ATOM 751 N N . PHE A 1 93 ? -14.704 -13.731 5.991 1.00 94.88 93 PHE A N 1
ATOM 752 C CA . PHE A 1 93 ? -14.374 -12.358 5.620 1.00 94.88 93 PHE A CA 1
ATOM 753 C C . PHE A 1 93 ? -15.590 -11.660 5.011 1.00 94.88 93 PHE A C 1
ATOM 755 O O . PHE A 1 93 ? -16.458 -12.308 4.415 1.00 94.88 93 PHE A O 1
ATOM 762 N N . ASP A 1 94 ? -15.670 -10.342 5.176 1.00 93.25 94 ASP A N 1
ATOM 763 C CA . ASP A 1 94 ? -16.627 -9.527 4.434 1.00 93.25 94 ASP A CA 1
ATOM 764 C C . ASP A 1 94 ? -16.056 -9.217 3.049 1.00 93.25 94 ASP A C 1
ATOM 766 O O . ASP A 1 94 ? -15.028 -8.563 2.926 1.00 93.25 94 ASP A O 1
ATOM 770 N N . LEU A 1 95 ? -16.693 -9.770 2.017 1.00 93.44 95 LEU A N 1
ATOM 771 C CA . LEU A 1 95 ? -16.287 -9.646 0.614 1.00 93.44 95 LEU A CA 1
ATOM 772 C C . LEU A 1 95 ? -17.380 -8.958 -0.218 1.00 93.44 95 LEU A C 1
ATOM 774 O O . LEU A 1 95 ? -17.454 -9.185 -1.429 1.00 93.44 95 LEU A O 1
ATOM 778 N N . SER A 1 96 ? -18.266 -8.201 0.439 1.00 92.62 96 SER A N 1
ATOM 779 C CA . SER A 1 96 ? -19.306 -7.397 -0.210 1.00 92.62 96 SER A CA 1
ATOM 780 C C . SER A 1 96 ? -18.687 -6.338 -1.125 1.00 92.62 96 SER A C 1
ATOM 782 O O . SER A 1 96 ? -19.032 -6.270 -2.304 1.00 92.62 96 SER A O 1
ATOM 784 N N . ASP A 1 97 ? -17.695 -5.612 -0.612 1.00 91.88 97 ASP A N 1
ATOM 785 C CA . ASP A 1 97 ? -16.877 -4.659 -1.355 1.00 91.88 97 ASP A CA 1
ATOM 786 C C . ASP A 1 97 ? -15.495 -5.248 -1.676 1.00 91.88 97 ASP A C 1
ATOM 788 O O . ASP A 1 97 ? -14.535 -5.172 -0.905 1.00 91.88 97 ASP A O 1
ATOM 792 N N . LYS A 1 98 ? -15.391 -5.877 -2.849 1.00 91.31 98 LYS A N 1
ATOM 793 C CA . LYS A 1 98 ? -14.136 -6.481 -3.326 1.00 91.31 98 LYS A CA 1
ATOM 794 C C . LYS A 1 98 ? -13.095 -5.452 -3.748 1.00 91.31 98 LYS A C 1
ATOM 796 O O . LYS A 1 98 ? -11.908 -5.787 -3.787 1.00 91.31 98 LYS A O 1
ATOM 801 N N . ASP A 1 99 ? -13.517 -4.243 -4.098 1.00 87.69 99 ASP A N 1
ATOM 802 C CA . ASP A 1 99 ? -12.599 -3.221 -4.584 1.00 87.69 99 ASP A CA 1
ATOM 803 C C . ASP A 1 99 ? -11.787 -2.636 -3.428 1.00 87.69 99 ASP A C 1
ATOM 805 O O . ASP A 1 99 ? -10.576 -2.438 -3.593 1.00 87.69 99 ASP A O 1
ATOM 809 N N . ASN A 1 100 ? -12.411 -2.510 -2.250 1.00 88.44 100 ASN A N 1
ATOM 810 C CA . ASN A 1 100 ? -11.781 -1.996 -1.033 1.00 88.44 100 ASN A CA 1
ATOM 811 C C . ASN A 1 100 ? -11.332 -3.073 -0.026 1.00 88.44 100 ASN A C 1
ATOM 813 O O . ASN A 1 100 ? -10.543 -2.762 0.863 1.00 88.44 100 ASN A O 1
ATOM 817 N N . PHE A 1 101 ? -11.741 -4.346 -0.166 1.00 93.75 101 PHE A N 1
ATOM 818 C CA . PHE A 1 101 ? -11.313 -5.419 0.756 1.00 93.75 101 PHE A CA 1
ATOM 819 C C . PHE A 1 101 ? -9.786 -5.542 0.885 1.00 93.75 101 PHE A C 1
ATOM 821 O O . PHE A 1 101 ? -9.252 -5.734 1.978 1.00 93.75 101 PHE A O 1
ATOM 828 N N . PHE A 1 102 ? -9.077 -5.461 -0.243 1.00 93.94 102 PHE A N 1
ATOM 829 C CA . PHE A 1 102 ? -7.630 -5.288 -0.241 1.00 93.94 102 PHE A CA 1
ATOM 830 C C . PHE A 1 102 ? -7.335 -3.814 -0.478 1.00 93.94 102 PHE A C 1
ATOM 832 O O . PHE A 1 102 ? -7.476 -3.336 -1.606 1.00 93.94 102 PHE A O 1
ATOM 839 N N . ASP A 1 103 ? -6.883 -3.124 0.564 1.00 90.69 103 ASP A N 1
ATOM 840 C CA . ASP A 1 103 ? -6.519 -1.715 0.476 1.00 90.69 103 ASP A CA 1
ATOM 841 C C . ASP A 1 103 ? -5.377 -1.461 -0.533 1.00 90.69 103 ASP A C 1
ATOM 843 O O . ASP A 1 103 ? -4.666 -2.357 -1.017 1.00 90.69 103 ASP A O 1
ATOM 847 N N . SER A 1 104 ? -5.211 -0.189 -0.884 1.00 89.31 104 SER A N 1
ATOM 848 C CA . SER A 1 104 ? -4.235 0.299 -1.862 1.00 89.31 104 SER A CA 1
ATOM 849 C C . SER A 1 104 ? -2.809 -0.218 -1.589 1.00 89.31 104 SER A C 1
ATOM 851 O O . SER A 1 104 ? -2.107 -0.711 -2.490 1.00 89.31 104 SER A O 1
ATOM 853 N N . LYS A 1 105 ? -2.424 -0.204 -0.312 1.00 90.25 105 LYS A N 1
ATOM 854 C CA . LYS A 1 105 ? -1.145 -0.671 0.229 1.00 90.25 105 LYS A CA 1
ATOM 855 C C . LYS A 1 105 ? -0.964 -2.186 0.115 1.00 90.25 105 LYS A C 1
ATOM 857 O O . LYS A 1 105 ? 0.081 -2.651 -0.356 1.00 90.25 105 LYS A O 1
ATOM 862 N N . THR A 1 106 ? -1.962 -2.970 0.507 1.00 93.69 106 THR A N 1
ATOM 863 C CA . THR A 1 106 ? -1.943 -4.438 0.462 1.00 93.69 106 THR A CA 1
ATOM 864 C C . THR A 1 106 ? -1.870 -4.915 -0.976 1.00 93.69 106 THR A C 1
ATOM 866 O O . THR A 1 106 ? -1.047 -5.770 -1.304 1.00 93.69 106 THR A O 1
ATOM 869 N N . ARG A 1 107 ? -2.653 -4.306 -1.874 1.00 94.31 107 ARG A N 1
ATOM 870 C CA . ARG A 1 107 ? -2.592 -4.594 -3.314 1.00 94.31 107 ARG A CA 1
ATOM 871 C C . ARG A 1 107 ? -1.203 -4.335 -3.879 1.00 94.31 107 ARG A C 1
ATOM 873 O O . ARG A 1 107 ? -0.667 -5.187 -4.582 1.00 94.31 107 ARG A O 1
ATOM 880 N N . SER A 1 108 ? -0.608 -3.190 -3.554 1.00 92.81 108 SER A N 1
ATOM 881 C CA . SER A 1 108 ? 0.741 -2.840 -4.014 1.00 92.81 108 SER A CA 1
ATOM 882 C C . SER A 1 108 ? 1.787 -3.818 -3.480 1.00 92.81 108 SER A C 1
ATOM 884 O O . SER A 1 108 ? 2.645 -4.275 -4.232 1.00 92.81 108 SER A O 1
ATOM 886 N N . SER A 1 109 ? 1.662 -4.218 -2.213 1.00 93.56 109 SER A N 1
ATOM 887 C CA . SER A 1 109 ? 2.532 -5.221 -1.592 1.00 93.56 109 SER A CA 1
ATOM 888 C C . SER A 1 109 ? 2.421 -6.581 -2.290 1.00 93.56 109 SER A C 1
ATOM 890 O O . SER A 1 109 ? 3.442 -7.181 -2.621 1.00 93.56 109 SER A O 1
ATOM 892 N N . ILE A 1 110 ? 1.201 -7.043 -2.590 1.00 95.81 110 ILE A N 1
ATOM 893 C CA . ILE A 1 110 ? 0.959 -8.281 -3.348 1.00 95.81 110 ILE A CA 1
ATOM 894 C C . ILE A 1 110 ? 1.601 -8.207 -4.739 1.00 95.81 110 ILE A C 1
ATOM 896 O O . ILE A 1 110 ? 2.329 -9.116 -5.131 1.00 95.81 110 ILE A O 1
ATOM 900 N N . VAL A 1 111 ? 1.371 -7.128 -5.494 1.00 95.06 111 VAL A N 1
ATOM 901 C CA . VAL A 1 111 ? 1.935 -6.987 -6.848 1.00 95.06 111 VAL A CA 1
ATOM 902 C C . VAL A 1 111 ? 3.465 -6.960 -6.796 1.00 95.06 111 VAL A C 1
ATOM 904 O O . VAL A 1 111 ? 4.117 -7.636 -7.591 1.00 95.06 111 VAL A O 1
ATOM 907 N N . PHE A 1 112 ? 4.053 -6.239 -5.840 1.00 92.56 112 PHE A N 1
ATOM 908 C CA . PHE A 1 112 ? 5.504 -6.193 -5.665 1.00 92.56 112 PHE A CA 1
ATOM 909 C C . PHE A 1 112 ? 6.090 -7.571 -5.335 1.00 92.56 112 PHE A C 1
ATOM 911 O O . PHE A 1 112 ? 7.122 -7.965 -5.881 1.00 92.56 112 PHE A O 1
ATOM 918 N N . GLU A 1 113 ? 5.409 -8.348 -4.498 1.00 94.00 113 GLU A N 1
ATOM 919 C CA . GLU A 1 113 ? 5.783 -9.727 -4.202 1.00 94.00 113 GLU A CA 1
ATOM 920 C C . GLU A 1 113 ? 5.753 -10.639 -5.436 1.00 94.00 113 GLU A C 1
ATOM 922 O O . GLU A 1 113 ? 6.694 -11.412 -5.646 1.00 94.00 113 GLU A O 1
ATOM 927 N N . ILE A 1 114 ? 4.733 -10.516 -6.291 1.00 94.44 114 ILE A N 1
ATOM 928 C CA . ILE A 1 114 ? 4.676 -11.235 -7.574 1.00 94.44 114 ILE A CA 1
ATOM 929 C C . ILE A 1 114 ? 5.888 -10.867 -8.435 1.00 94.44 114 ILE A C 1
ATOM 931 O O . ILE A 1 114 ? 6.568 -11.747 -8.967 1.00 94.44 114 ILE A O 1
ATOM 935 N N . LEU A 1 115 ? 6.190 -9.573 -8.558 1.00 91.69 115 LEU A N 1
ATOM 936 C CA . LEU A 1 115 ? 7.286 -9.070 -9.392 1.00 91.69 115 LEU A CA 1
ATOM 937 C C . LEU A 1 115 ? 8.658 -9.548 -8.920 1.00 91.69 115 LEU A C 1
ATOM 939 O O . LEU A 1 115 ? 9.500 -9.893 -9.748 1.00 91.69 115 LEU A O 1
ATOM 943 N N . LYS A 1 116 ? 8.879 -9.618 -7.604 1.00 89.88 116 LYS A N 1
ATOM 944 C CA . LYS A 1 116 ? 10.122 -10.153 -7.030 1.00 89.88 116 LYS A CA 1
ATOM 945 C C . LYS A 1 116 ? 10.332 -11.631 -7.356 1.00 89.88 116 LYS A C 1
ATOM 947 O O . LYS A 1 116 ? 11.464 -12.050 -7.584 1.00 89.88 116 LYS A O 1
ATOM 952 N N . ARG A 1 117 ? 9.258 -12.425 -7.368 1.00 90.44 117 ARG A N 1
ATOM 953 C CA . ARG A 1 117 ? 9.321 -13.879 -7.616 1.00 90.44 117 ARG A CA 1
ATOM 954 C C . ARG A 1 117 ? 9.335 -14.221 -9.105 1.00 90.44 117 ARG A C 1
ATOM 956 O O . ARG A 1 117 ? 9.851 -15.271 -9.487 1.00 90.44 117 ARG A O 1
ATOM 963 N N . THR A 1 118 ? 8.770 -13.353 -9.941 1.00 90.38 118 THR A N 1
ATOM 964 C CA . THR A 1 118 ? 8.658 -13.571 -11.385 1.00 90.38 118 THR A CA 1
ATOM 965 C C . THR A 1 118 ? 10.016 -13.399 -12.062 1.00 90.38 118 THR A C 1
ATOM 967 O O . THR A 1 118 ? 10.684 -12.377 -11.917 1.00 90.38 118 THR A O 1
ATOM 970 N N . LYS A 1 119 ? 10.421 -14.410 -12.836 1.00 87.88 119 LYS A N 1
ATOM 971 C CA . LYS A 1 119 ? 11.672 -14.427 -13.605 1.00 87.88 119 LYS A CA 1
ATOM 972 C C . LYS A 1 119 ? 11.362 -14.406 -15.098 1.00 87.88 119 LYS A C 1
ATOM 974 O O . LYS A 1 119 ? 10.557 -15.205 -15.575 1.00 87.88 119 LYS A O 1
ATOM 979 N N . CYS A 1 120 ? 12.021 -13.524 -15.841 1.00 78.06 120 CYS A N 1
ATOM 980 C CA . CYS A 1 120 ? 11.954 -13.494 -17.296 1.00 78.06 120 CYS A CA 1
ATOM 981 C C . CYS A 1 120 ? 12.839 -14.603 -17.876 1.00 78.06 120 CYS A C 1
ATOM 983 O O . CYS A 1 120 ? 14.036 -14.653 -17.592 1.00 78.06 120 CYS A O 1
ATOM 985 N N . LYS A 1 121 ? 12.266 -15.480 -18.708 1.00 69.94 121 LYS A N 1
ATOM 986 C CA . LYS A 1 121 ? 13.010 -16.487 -19.480 1.00 69.94 121 LYS A CA 1
ATOM 987 C C . LYS A 1 121 ? 13.604 -15.851 -20.745 1.00 69.94 121 LYS A C 1
ATOM 989 O O . LYS A 1 121 ? 13.249 -16.223 -21.857 1.00 69.94 121 LYS A O 1
ATOM 994 N N . ALA A 1 122 ? 14.460 -14.848 -20.579 1.00 67.38 122 ALA A N 1
ATOM 995 C CA . ALA A 1 122 ? 15.337 -14.388 -21.653 1.00 67.38 122 ALA A CA 1
ATOM 996 C C . ALA A 1 122 ? 16.604 -15.266 -21.683 1.00 67.38 122 ALA A C 1
ATOM 998 O O . ALA A 1 122 ? 16.687 -16.272 -20.977 1.00 67.38 122 ALA A O 1
ATOM 999 N N . LYS A 1 123 ? 17.621 -14.871 -22.461 1.00 62.22 123 LYS A N 1
ATOM 1000 C CA . LYS A 1 123 ? 18.929 -15.557 -22.524 1.00 62.22 123 LYS A CA 1
ATOM 1001 C C . LYS A 1 123 ? 19.548 -15.803 -21.131 1.00 62.22 123 LYS A C 1
ATOM 1003 O O . LYS A 1 123 ? 20.299 -16.756 -20.962 1.00 62.22 123 LYS A O 1
ATOM 1008 N N . TYR A 1 124 ? 19.167 -14.992 -20.137 1.00 69.56 124 TYR A N 1
ATOM 1009 C CA . TYR A 1 124 ? 19.429 -15.196 -18.714 1.00 69.56 124 TYR A CA 1
ATOM 1010 C C . TYR A 1 124 ? 18.143 -14.980 -17.907 1.00 69.56 124 TYR A C 1
ATOM 1012 O O . TYR A 1 124 ? 17.359 -14.079 -18.210 1.00 69.56 124 TYR A O 1
ATOM 1020 N N . SER A 1 125 ? 17.935 -15.787 -16.863 1.00 74.75 125 SER A N 1
ATOM 1021 C CA . SER A 1 125 ? 16.818 -15.613 -15.929 1.00 74.75 125 SER A CA 1
ATOM 1022 C C . SER A 1 125 ? 16.992 -14.316 -15.133 1.00 74.75 125 SER A C 1
ATOM 1024 O O . SER A 1 125 ? 17.737 -14.298 -14.155 1.00 74.75 125 SER A O 1
ATOM 1026 N N . MET A 1 126 ? 16.274 -13.258 -15.507 1.00 81.25 126 MET A N 1
ATOM 1027 C CA . MET A 1 126 ? 16.325 -11.954 -14.832 1.00 81.25 126 MET A CA 1
ATOM 1028 C C . MET A 1 126 ? 15.015 -11.664 -14.091 1.00 81.25 126 MET A C 1
ATOM 1030 O O . MET A 1 126 ? 13.934 -11.808 -14.660 1.00 81.25 126 MET A O 1
ATOM 1034 N N . GLY A 1 127 ? 15.112 -11.272 -12.819 1.00 88.81 127 GLY A N 1
ATOM 1035 C CA . GLY A 1 127 ? 13.988 -10.753 -12.026 1.00 88.81 127 GLY A CA 1
ATOM 1036 C C . GLY A 1 127 ? 13.968 -9.224 -12.014 1.00 88.81 127 GLY A C 1
ATOM 1037 O O . GLY A 1 127 ? 14.869 -8.589 -12.566 1.00 88.81 127 GLY A O 1
ATOM 1038 N N . ILE A 1 128 ? 12.979 -8.614 -11.353 1.00 89.44 128 ILE A N 1
ATOM 1039 C CA . ILE A 1 128 ? 12.818 -7.152 -11.394 1.00 89.44 128 ILE A CA 1
ATOM 1040 C C . ILE A 1 128 ? 14.047 -6.374 -10.893 1.00 89.44 128 ILE A C 1
ATOM 1042 O O . ILE A 1 128 ? 14.442 -5.391 -11.510 1.00 89.44 128 ILE A O 1
ATOM 1046 N N . THR A 1 129 ? 14.713 -6.846 -9.837 1.00 90.19 129 THR A N 1
ATOM 1047 C CA . THR A 1 129 ? 15.939 -6.217 -9.317 1.00 90.19 129 THR A CA 1
ATOM 1048 C C . THR A 1 129 ? 17.056 -6.197 -10.358 1.00 90.19 129 THR A C 1
ATOM 1050 O O . THR A 1 129 ? 17.750 -5.195 -10.488 1.00 90.19 129 THR A O 1
ATOM 1053 N N . SER A 1 130 ? 17.206 -7.273 -11.136 1.00 90.31 130 SER A N 1
ATOM 1054 C CA . SER A 1 130 ? 18.191 -7.332 -12.219 1.00 90.31 130 SER A CA 1
ATOM 1055 C C . SER A 1 130 ? 17.835 -6.375 -13.353 1.00 90.31 130 SER A C 1
ATOM 1057 O O . SER A 1 130 ? 18.726 -5.719 -13.873 1.00 90.31 130 SER A O 1
ATOM 1059 N N . LEU A 1 131 ? 16.549 -6.270 -13.709 1.00 89.56 131 LEU A N 1
ATOM 1060 C CA . LEU A 1 131 ? 16.081 -5.372 -14.772 1.00 89.56 131 LEU A CA 1
ATOM 1061 C C . LEU A 1 131 ? 16.257 -3.890 -14.403 1.00 89.56 131 LEU A C 1
ATOM 1063 O O . LEU A 1 131 ? 16.564 -3.079 -15.275 1.00 89.56 131 LEU A O 1
ATOM 1067 N N . LEU A 1 132 ? 16.086 -3.545 -13.123 1.00 90.06 132 LEU A N 1
ATOM 1068 C CA . LEU A 1 132 ? 16.394 -2.212 -12.597 1.00 90.06 132 LEU A CA 1
ATOM 1069 C C . LEU A 1 132 ? 17.910 -1.972 -12.566 1.00 90.06 132 LEU A C 1
ATOM 1071 O O . LEU A 1 132 ? 18.387 -0.962 -13.069 1.00 90.06 132 LEU A O 1
ATOM 1075 N N . GLY A 1 133 ? 18.682 -2.928 -12.039 1.00 89.69 133 GLY A N 1
ATOM 1076 C CA . GLY A 1 133 ? 20.142 -2.821 -11.947 1.00 89.69 133 GLY A CA 1
ATOM 1077 C C . GLY A 1 133 ? 20.850 -2.758 -13.304 1.00 89.69 133 GLY A C 1
ATOM 1078 O O . GLY A 1 133 ? 21.910 -2.152 -13.411 1.00 89.69 133 GLY A O 1
ATOM 1079 N N . SER A 1 134 ? 20.261 -3.340 -14.352 1.00 89.25 134 SER A N 1
ATOM 1080 C CA . SER A 1 134 ? 20.769 -3.251 -15.724 1.00 89.25 134 SER A CA 1
ATOM 1081 C C . SER A 1 134 ? 20.259 -2.028 -16.493 1.00 89.25 134 SER A C 1
ATOM 1083 O O . SER A 1 134 ? 20.544 -1.912 -17.682 1.00 89.25 134 SER A O 1
ATOM 1085 N N . GLY A 1 135 ? 19.446 -1.167 -15.870 1.00 87.00 135 GLY A N 1
ATOM 1086 C CA . GLY A 1 135 ? 18.880 0.026 -16.504 1.00 87.00 135 GLY A CA 1
ATOM 1087 C C . GLY A 1 135 ? 17.828 -0.248 -17.587 1.00 87.00 135 GLY A C 1
ATOM 1088 O O . GLY A 1 135 ? 17.521 0.649 -18.364 1.00 87.00 135 GLY A O 1
ATOM 1089 N N . ILE A 1 136 ? 17.264 -1.464 -17.659 1.00 87.50 136 ILE A N 1
ATOM 1090 C CA . ILE A 1 136 ? 16.152 -1.766 -18.584 1.00 87.50 136 ILE A CA 1
ATOM 1091 C C . ILE A 1 136 ? 14.888 -1.038 -18.117 1.00 87.50 136 ILE A C 1
ATOM 1093 O O . ILE A 1 136 ? 14.184 -0.433 -18.922 1.00 87.50 136 ILE A O 1
ATOM 1097 N N . TYR A 1 137 ? 14.626 -1.082 -16.810 1.00 89.44 137 TYR A N 1
ATOM 1098 C CA . TYR A 1 137 ? 13.683 -0.189 -16.148 1.00 89.44 137 TYR A CA 1
ATOM 1099 C C . TYR A 1 137 ? 14.466 0.850 -15.353 1.00 89.44 137 TYR A C 1
ATOM 1101 O O . TYR A 1 137 ? 15.424 0.518 -14.661 1.00 89.44 137 TYR A O 1
ATOM 1109 N N . THR A 1 138 ? 14.037 2.102 -15.430 1.00 91.12 138 THR A N 1
ATOM 1110 C CA . THR A 1 138 ? 14.613 3.221 -14.682 1.00 91.12 138 THR A CA 1
ATOM 1111 C C . THR A 1 138 ? 14.077 3.257 -13.253 1.00 91.12 138 THR A C 1
ATOM 1113 O O . THR A 1 138 ? 14.810 3.579 -12.325 1.00 91.12 138 THR A O 1
ATOM 1116 N N . ALA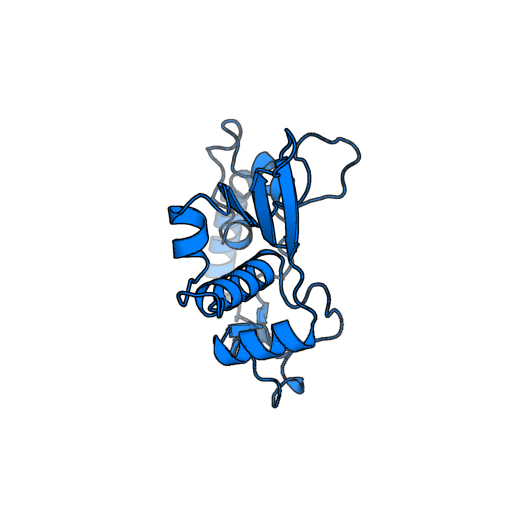 A 1 139 ? 12.799 2.919 -13.064 1.00 90.06 139 ALA A N 1
ATOM 1117 C CA . ALA A 1 139 ? 12.161 2.918 -11.753 1.00 90.06 139 ALA A CA 1
ATOM 1118 C C . ALA A 1 139 ? 10.958 1.969 -11.700 1.00 90.06 139 ALA A C 1
ATOM 1120 O O . ALA A 1 139 ? 10.356 1.639 -12.726 1.00 90.06 139 ALA A O 1
ATOM 1121 N N . ALA A 1 140 ? 10.597 1.570 -10.481 1.00 90.75 140 ALA A N 1
ATOM 1122 C CA . ALA A 1 140 ? 9.390 0.819 -10.169 1.00 90.75 140 ALA A CA 1
ATOM 1123 C C . ALA A 1 140 ? 8.817 1.326 -8.842 1.00 90.75 140 ALA A C 1
ATOM 1125 O O . ALA A 1 140 ? 9.497 1.241 -7.819 1.00 90.75 140 ALA A O 1
ATOM 1126 N N . TYR A 1 141 ? 7.594 1.855 -8.846 1.00 90.06 141 TYR A N 1
ATOM 1127 C CA . TYR A 1 141 ? 6.980 2.421 -7.642 1.00 90.06 141 TYR A CA 1
ATOM 1128 C C . TYR A 1 141 ? 5.454 2.236 -7.620 1.00 90.06 141 TYR A C 1
ATOM 1130 O O . TYR A 1 141 ? 4.809 2.206 -8.676 1.00 90.06 141 TYR A O 1
ATOM 1138 N N . PRO A 1 142 ? 4.852 2.077 -6.427 1.00 90.56 142 PRO A N 1
ATOM 1139 C CA . PRO A 1 142 ? 3.411 2.226 -6.269 1.00 90.56 142 PRO A CA 1
ATOM 1140 C C . PRO A 1 142 ? 3.012 3.689 -6.505 1.00 90.56 142 PRO A C 1
ATOM 1142 O O . PRO A 1 142 ? 3.797 4.597 -6.238 1.00 90.56 142 PRO A O 1
ATOM 1145 N N . LEU A 1 143 ? 1.797 3.925 -7.000 1.00 86.38 143 LEU A N 1
ATOM 1146 C CA . LEU A 1 143 ? 1.246 5.282 -6.993 1.00 86.38 143 LEU A CA 1
ATOM 1147 C C . LEU A 1 143 ? 0.835 5.697 -5.575 1.00 86.38 143 LEU A C 1
ATOM 1149 O O . LEU A 1 143 ? 0.763 4.862 -4.682 1.00 86.38 143 LEU A O 1
ATOM 1153 N N . HIS A 1 144 ? 0.588 6.985 -5.373 1.00 83.81 144 HIS A N 1
ATOM 1154 C CA . HIS A 1 144 ? -0.048 7.496 -4.162 1.00 83.81 144 HIS A CA 1
ATOM 1155 C C . HIS A 1 144 ? -1.510 7.833 -4.446 1.00 83.81 144 HIS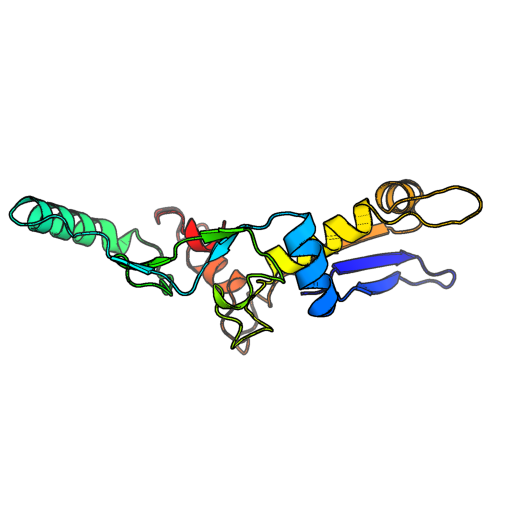 A C 1
ATOM 1157 O O . HIS A 1 144 ? -1.889 8.042 -5.602 1.00 83.81 144 HIS A O 1
ATOM 1163 N N . ASP A 1 145 ? -2.310 7.902 -3.388 1.00 75.44 145 ASP A N 1
ATOM 1164 C CA . ASP A 1 145 ? -3.699 8.333 -3.472 1.00 75.44 145 ASP A CA 1
ATOM 1165 C C . ASP A 1 145 ? -3.749 9.862 -3.626 1.00 75.44 145 ASP A C 1
ATOM 1167 O O . ASP A 1 145 ? -3.177 10.578 -2.806 1.00 75.44 145 ASP A O 1
ATOM 1171 N N . GLY A 1 146 ? -4.405 10.331 -4.694 1.00 77.31 146 GLY A N 1
ATOM 1172 C CA . GLY A 1 146 ? -4.775 11.733 -4.930 1.00 77.31 146 GLY A CA 1
ATOM 1173 C C . GLY A 1 146 ? -3.654 12.787 -4.944 1.00 77.31 146 GLY A C 1
ATOM 1174 O O . GLY A 1 146 ? -2.477 12.532 -4.654 1.00 77.31 146 GLY A O 1
ATOM 1175 N N . ASP A 1 147 ? -4.051 14.011 -5.294 1.00 77.88 147 ASP A N 1
ATOM 1176 C CA . ASP A 1 147 ? -3.286 15.225 -5.002 1.00 77.88 147 ASP A CA 1
ATOM 1177 C C . ASP A 1 147 ? -3.703 15.779 -3.624 1.00 77.88 147 ASP A C 1
ATOM 1179 O O . ASP A 1 147 ? -4.826 15.573 -3.155 1.00 77.88 147 ASP A O 1
ATOM 1183 N N . ILE A 1 148 ? -2.772 16.466 -2.969 1.00 73.06 148 ILE A N 1
ATOM 1184 C CA . ILE A 1 148 ? -2.966 17.187 -1.709 1.00 73.06 148 ILE A CA 1
ATOM 1185 C C . ILE A 1 148 ? -3.590 18.569 -1.979 1.00 73.06 148 ILE A C 1
ATOM 1187 O O . ILE A 1 148 ? -4.363 19.051 -1.157 1.00 73.06 148 ILE A O 1
ATOM 1191 N N . ASN A 1 149 ? -3.275 19.197 -3.121 1.00 71.12 149 ASN A N 1
ATOM 1192 C CA . ASN A 1 149 ? -3.574 20.612 -3.388 1.00 71.12 149 ASN A CA 1
ATOM 1193 C C . ASN A 1 149 ? -4.819 20.857 -4.258 1.00 71.12 149 ASN A C 1
ATOM 1195 O O . ASN A 1 149 ? -5.190 22.008 -4.480 1.00 71.12 149 ASN A O 1
ATOM 1199 N N . GLU A 1 150 ? -5.453 19.813 -4.792 1.00 72.06 150 GLU A N 1
ATOM 1200 C CA . GLU A 1 150 ? -6.648 19.976 -5.625 1.00 72.06 150 GLU A CA 1
ATOM 1201 C C . GLU A 1 150 ? -7.884 20.261 -4.751 1.00 72.06 150 GLU A C 1
ATOM 1203 O O . GLU A 1 150 ? -8.372 19.396 -4.023 1.00 72.06 150 GLU A O 1
ATOM 1208 N N . GLU A 1 151 ? -8.424 21.483 -4.840 1.00 62.25 151 GLU A N 1
ATOM 1209 C CA . GLU A 1 151 ? -9.615 21.920 -4.087 1.00 62.25 151 GLU A CA 1
ATOM 1210 C C . GLU A 1 151 ? -10.879 21.107 -4.418 1.00 62.25 151 GLU A C 1
ATOM 1212 O O . GLU A 1 151 ? -11.765 20.981 -3.576 1.00 62.25 151 GLU A O 1
ATOM 1217 N N . SER A 1 152 ? -10.950 20.522 -5.619 1.00 59.38 152 SER A N 1
ATOM 1218 C CA . SER A 1 152 ? -12.058 19.678 -6.086 1.00 59.38 152 SER A CA 1
ATOM 1219 C C . SER A 1 152 ? -11.850 18.178 -5.844 1.00 59.38 152 SER A C 1
ATOM 1221 O O . SER A 1 152 ? -12.710 17.377 -6.224 1.00 59.38 152 SER A O 1
ATOM 1223 N N . ALA A 1 153 ? -10.725 17.771 -5.246 1.00 59.09 153 ALA A N 1
ATOM 1224 C CA . ALA A 1 153 ? -10.423 16.361 -5.049 1.00 59.09 153 ALA A CA 1
ATOM 1225 C C . ALA A 1 153 ? -11.300 15.736 -3.956 1.00 59.09 153 ALA A C 1
ATOM 1227 O O . ALA A 1 153 ? -11.494 16.292 -2.874 1.00 59.09 153 ALA A O 1
ATOM 1228 N N . VAL A 1 154 ? -11.785 14.526 -4.245 1.00 64.81 154 VAL A N 1
ATOM 1229 C CA . VAL A 1 154 ? -12.413 13.621 -3.275 1.00 64.81 154 VAL A CA 1
ATOM 1230 C C . VAL A 1 154 ? -11.491 13.479 -2.057 1.00 64.81 154 VAL A C 1
ATOM 1232 O O . VAL A 1 154 ? -10.271 13.368 -2.216 1.00 64.81 154 VAL A O 1
ATOM 1235 N N . HIS A 1 155 ? -12.073 13.489 -0.853 1.00 72.00 155 HIS A N 1
ATOM 1236 C CA . HIS A 1 155 ? -11.341 13.291 0.398 1.00 72.00 155 HIS A CA 1
ATOM 1237 C C . HIS A 1 155 ? -10.453 12.041 0.286 1.00 72.00 155 HIS A C 1
ATOM 1239 O O . HIS A 1 155 ? -10.935 10.968 -0.079 1.00 72.00 155 HIS A O 1
ATOM 1245 N N . ASN A 1 156 ? -9.148 12.200 0.516 1.00 81.06 156 ASN A N 1
ATOM 1246 C CA . ASN A 1 156 ? -8.160 11.138 0.353 1.00 81.06 156 ASN A CA 1
ATOM 1247 C C . ASN A 1 156 ? -7.212 11.094 1.555 1.00 81.06 156 ASN A C 1
ATOM 1249 O O . ASN A 1 156 ? -6.883 12.132 2.135 1.00 81.06 156 ASN A O 1
ATOM 1253 N N . ASP A 1 157 ? -6.741 9.892 1.890 1.00 86.06 157 ASP A N 1
ATOM 1254 C CA . ASP A 1 157 ? -5.901 9.647 3.068 1.00 86.06 157 ASP A CA 1
ATOM 1255 C C . ASP A 1 157 ? -4.623 10.492 3.058 1.00 86.06 157 ASP A 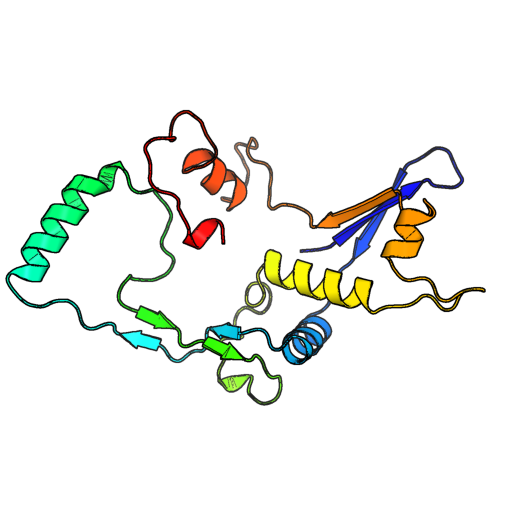C 1
ATOM 1257 O O . ASP A 1 157 ? -4.139 10.914 4.107 1.00 86.06 157 ASP A O 1
ATOM 1261 N N . ARG A 1 158 ? -4.077 10.795 1.873 1.00 87.69 158 ARG A N 1
ATOM 1262 C CA . ARG A 1 158 ? -2.855 11.594 1.727 1.00 87.69 158 ARG A CA 1
ATOM 1263 C C . ARG A 1 158 ? -3.063 13.049 2.149 1.00 87.69 158 ARG A C 1
ATOM 1265 O O . ARG A 1 158 ? -2.191 13.613 2.810 1.00 87.69 158 ARG A O 1
ATOM 1272 N N . ARG A 1 159 ? -4.196 13.647 1.785 1.00 88.06 159 ARG A N 1
ATOM 1273 C CA . ARG A 1 159 ? -4.585 14.995 2.208 1.00 88.06 159 ARG A CA 1
ATOM 1274 C C . ARG A 1 159 ? -4.885 15.030 3.704 1.00 88.06 159 ARG A C 1
ATOM 1276 O O . ARG A 1 159 ? -4.337 15.886 4.392 1.00 88.06 159 ARG A O 1
ATOM 1283 N N . LEU A 1 160 ? -5.645 14.059 4.214 1.00 89.31 160 LEU A N 1
ATOM 1284 C CA . LEU A 1 160 ? -5.937 13.949 5.646 1.00 89.31 160 LEU A CA 1
ATOM 1285 C C . LEU A 1 160 ? -4.650 13.830 6.478 1.00 89.31 160 LEU A C 1
ATOM 1287 O O . LEU A 1 160 ? -4.476 14.528 7.474 1.00 89.31 160 LEU A O 1
ATOM 1291 N N . LEU A 1 161 ? -3.695 13.010 6.030 1.00 90.94 161 LEU A N 1
ATOM 1292 C CA . LEU A 1 161 ? -2.381 12.890 6.664 1.00 90.94 161 LEU A CA 1
ATOM 1293 C C . LEU A 1 161 ? -1.596 14.204 6.661 1.00 90.94 161 LEU A C 1
ATOM 1295 O O . LEU A 1 161 ? -0.882 14.473 7.624 1.00 90.94 161 LEU A O 1
ATOM 1299 N N . TYR A 1 162 ? -1.692 15.009 5.603 1.00 90.62 162 TYR A N 1
ATOM 1300 C CA . TYR A 1 162 ? -1.038 16.316 5.551 1.00 90.62 162 TYR A CA 1
ATOM 1301 C C . TYR A 1 162 ? -1.666 17.309 6.536 1.00 90.62 162 TYR A C 1
ATOM 1303 O O . TYR A 1 162 ? -0.940 17.980 7.268 1.00 90.62 162 TYR A O 1
ATOM 1311 N N . GLU A 1 163 ? -2.995 17.373 6.588 1.00 90.06 163 GLU A N 1
ATOM 1312 C CA . GLU A 1 163 ? -3.741 18.292 7.456 1.00 90.06 163 GLU A CA 1
ATOM 1313 C C . GLU A 1 163 ? -3.585 17.939 8.947 1.00 90.06 163 GLU A C 1
ATOM 1315 O O . GLU A 1 163 ? -3.441 18.829 9.786 1.00 90.0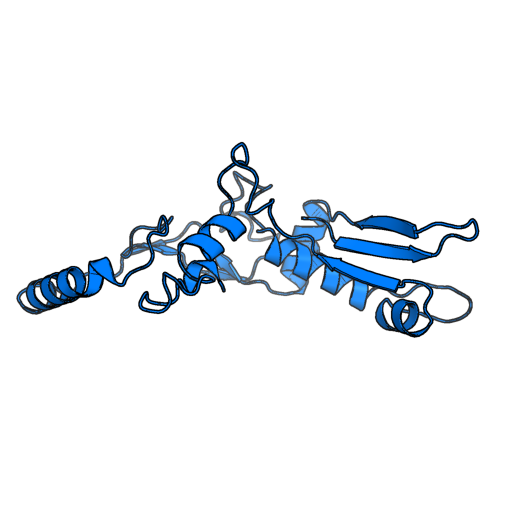6 163 GLU A O 1
ATOM 1320 N N . GLU A 1 164 ? -3.539 16.646 9.280 1.00 91.62 164 GLU A N 1
ATOM 1321 C CA . GLU A 1 164 ? -3.581 16.172 10.667 1.00 91.62 164 GLU A CA 1
ATOM 1322 C C . GLU A 1 164 ? -2.239 15.696 11.233 1.00 91.62 164 GLU A C 1
ATOM 1324 O O . GLU A 1 164 ? -2.143 15.448 12.437 1.00 91.62 164 GLU A O 1
ATOM 1329 N N . TRP A 1 165 ? -1.187 15.573 10.415 1.00 92.69 165 TRP A N 1
ATOM 1330 C CA . TRP A 1 165 ? 0.099 15.060 10.900 1.00 92.69 165 TRP A CA 1
ATOM 1331 C C . TRP A 1 165 ? 1.340 15.596 10.178 1.00 92.69 165 TRP A C 1
ATOM 1333 O O . TRP A 1 165 ? 2.244 16.129 10.820 1.00 92.69 165 TRP A O 1
ATOM 1343 N N . ALA A 1 166 ? 1.420 15.472 8.855 1.00 92.50 166 ALA A N 1
ATOM 1344 C CA . ALA A 1 166 ? 2.619 15.768 8.068 1.00 92.50 166 ALA A CA 1
ATOM 1345 C C . ALA A 1 166 ? 2.791 17.272 7.754 1.00 92.50 166 ALA A C 1
ATOM 1347 O O . ALA A 1 166 ? 3.212 17.639 6.654 1.00 92.50 166 ALA A O 1
ATOM 1348 N N . ASN A 1 167 ? 2.485 18.140 8.724 1.00 91.44 167 ASN A N 1
ATOM 1349 C CA . ASN A 1 167 ? 2.596 19.593 8.624 1.00 91.44 167 ASN A CA 1
ATOM 1350 C C . ASN A 1 167 ? 3.154 20.200 9.927 1.00 91.44 167 ASN A C 1
ATOM 1352 O O . ASN A 1 167 ? 2.747 19.848 11.034 1.00 91.44 167 ASN A O 1
ATOM 1356 N N . TYR A 1 168 ? 4.088 21.148 9.799 1.00 93.69 168 TYR A N 1
ATOM 1357 C CA . TYR A 1 168 ? 4.694 21.841 10.938 1.00 93.69 168 TYR A CA 1
ATOM 1358 C C . TYR A 1 168 ? 3.686 22.607 11.793 1.00 93.69 168 TYR A C 1
ATOM 1360 O O . TYR A 1 168 ? 3.962 22.822 12.965 1.00 93.69 168 TYR A O 1
ATOM 1368 N N . SER A 1 169 ? 2.532 23.010 11.260 1.00 93.00 169 SER A N 1
ATOM 1369 C CA . SER A 1 169 ? 1.492 23.677 12.053 1.00 93.00 169 SER A CA 1
ATOM 1370 C C . SER A 1 169 ? 0.808 22.754 13.066 1.00 93.00 169 SER A C 1
ATOM 1372 O O . SER A 1 169 ? 0.184 23.257 13.994 1.00 93.00 169 SER A O 1
ATOM 1374 N N . VAL A 1 170 ? 0.933 21.430 12.921 1.00 92.81 170 VAL A N 1
ATOM 1375 C CA . VAL A 1 170 ? 0.255 20.421 13.757 1.00 92.81 170 VAL A CA 1
ATOM 1376 C C . VAL A 1 170 ? 1.226 19.501 14.501 1.00 92.81 170 VAL A C 1
ATOM 1378 O O . VAL A 1 170 ? 0.827 18.462 15.016 1.00 92.81 170 VAL A O 1
ATOM 1381 N N . PHE A 1 171 ? 2.498 19.895 14.631 1.00 92.06 171 PHE A N 1
ATOM 1382 C CA . PHE A 1 171 ? 3.547 19.092 15.284 1.00 92.06 171 PHE A CA 1
ATOM 1383 C C . PHE A 1 171 ? 3.256 18.715 16.751 1.00 92.06 171 PHE A C 1
ATOM 1385 O O . PHE A 1 171 ? 3.888 17.810 17.291 1.00 92.06 171 PHE A O 1
ATOM 1392 N N . PHE A 1 172 ? 2.340 19.433 17.406 1.00 90.62 172 PHE A N 1
ATOM 1393 C CA . PHE A 1 172 ? 1.916 19.190 18.785 1.00 90.62 172 PHE A CA 1
ATOM 1394 C C . PHE A 1 172 ? 0.801 18.138 18.907 1.00 90.62 172 PHE A C 1
ATOM 1396 O O . PHE A 1 172 ? 0.510 17.706 20.023 1.00 90.62 172 PHE A O 1
ATOM 1403 N N . LYS A 1 173 ? 0.162 17.742 17.796 1.00 92.75 173 LYS A N 1
ATOM 1404 C CA . LYS A 1 173 ? -0.847 16.677 17.786 1.00 92.75 173 LYS A CA 1
ATOM 1405 C C . LYS A 1 173 ? -0.185 15.301 17.922 1.00 92.75 173 LYS A C 1
ATOM 1407 O O . LYS A 1 173 ? 0.971 15.098 17.545 1.00 92.75 173 LYS A O 1
ATOM 1412 N N . TYR A 1 174 ? -0.926 14.328 18.441 1.00 92.00 174 TYR A N 1
ATOM 1413 C CA . TYR A 1 174 ? -0.497 12.933 18.466 1.00 92.00 174 TYR A CA 1
ATOM 1414 C C . TYR A 1 174 ? -0.465 12.322 17.064 1.00 92.00 174 TYR A C 1
ATOM 1416 O O . TYR A 1 174 ? -1.199 12.722 16.164 1.00 92.00 174 TYR A O 1
ATOM 1424 N N . GLN A 1 175 ? 0.370 11.297 16.890 1.00 90.94 175 GLN A N 1
ATOM 1425 C CA . GLN A 1 175 ? 0.471 10.585 15.622 1.00 90.94 175 GLN A CA 1
ATOM 1426 C C . GLN A 1 175 ? -0.801 9.753 15.351 1.00 90.94 175 GLN A C 1
ATOM 1428 O O . GLN A 1 175 ? -1.142 8.898 16.175 1.00 90.94 175 GLN A O 1
ATOM 1433 N N . PRO A 1 176 ? -1.455 9.898 14.181 1.00 90.31 176 PRO A N 1
ATOM 1434 C CA . PRO A 1 176 ? -2.574 9.049 13.775 1.00 90.31 176 PRO A CA 1
ATOM 1435 C C . PRO A 1 176 ? -2.066 7.675 13.306 1.00 90.31 176 PRO A C 1
ATOM 1437 O O . PRO A 1 176 ? -2.038 7.366 12.116 1.00 90.31 176 PRO A O 1
ATOM 1440 N N . ILE A 1 177 ? -1.632 6.825 14.245 1.00 86.94 177 ILE A N 1
ATOM 1441 C CA . ILE A 1 177 ? -0.988 5.529 13.949 1.00 86.94 177 ILE A CA 1
ATOM 1442 C C . ILE A 1 177 ? -1.851 4.643 13.043 1.00 86.94 177 ILE A C 1
ATOM 1444 O O . ILE A 1 177 ? -1.313 3.970 12.169 1.00 86.94 177 ILE A O 1
ATOM 1448 N N . GLY A 1 178 ? -3.171 4.638 13.243 1.00 83.25 178 GLY A N 1
ATOM 1449 C CA . GLY A 1 178 ? -4.093 3.841 12.433 1.00 83.25 178 GLY A CA 1
ATOM 1450 C C . GLY A 1 178 ? -4.091 4.231 10.953 1.00 83.25 178 GLY A C 1
ATOM 1451 O O . GLY A 1 178 ? -4.172 3.349 10.108 1.00 83.25 178 GLY A O 1
ATOM 1452 N N . LEU A 1 179 ? -3.930 5.523 10.656 1.00 85.94 179 LEU A N 1
ATOM 1453 C CA . LEU A 1 179 ? -3.954 6.063 9.295 1.00 85.94 179 LEU A CA 1
ATOM 1454 C C . LEU A 1 179 ? -2.605 5.899 8.574 1.00 85.94 179 LEU A C 1
ATOM 1456 O O . LEU A 1 179 ? -2.556 5.718 7.365 1.00 85.94 179 LEU A O 1
ATOM 1460 N N . VAL A 1 180 ? -1.491 5.946 9.313 1.00 88.75 180 VAL A N 1
ATOM 1461 C CA . VAL A 1 180 ? -0.130 5.876 8.740 1.00 88.75 180 VAL A CA 1
ATOM 1462 C C . VAL A 1 180 ? 0.339 4.436 8.498 1.00 88.75 180 VAL A C 1
ATOM 1464 O O . VAL A 1 180 ? 1.245 4.205 7.693 1.00 88.75 180 VAL A O 1
ATOM 1467 N N . ARG A 1 181 ? -0.199 3.470 9.252 1.00 80.69 181 ARG A N 1
ATOM 1468 C CA . ARG A 1 181 ? 0.403 2.140 9.406 1.00 80.69 181 ARG A CA 1
ATOM 1469 C C . ARG A 1 181 ? 0.250 1.236 8.201 1.00 80.69 181 ARG A C 1
ATOM 1471 O O . ARG A 1 181 ? 1.279 0.592 7.893 1.00 80.69 181 ARG A O 1
#

Secondary structure (DSSP, 8-state):
--EEEEEE-SSSSEEEEEE---HHHHHHHHHHTT-EEEEEEEEEPPPPPTHHHHHHHHHHHHHGGGS-----SS-TTEEEEEEE--STTGGGS--S-HHHHS-HHHHHHHHHHHHHH--EESSSEE-HHHHHHTTSSSEEEEPPSS-SS-TTPPP-HHHHHHHHTSSGGGTTSPP-HHHH-

InterPro domains:
  IPR007632 Anoctamin [PTHR12308] (15-181)
  IPR032394 Anoctamin, dimerisation domain [PF16178] (13-177)

pLDDT: mean 84.49, std 11.38, range [52.66, 97.88]

Foldseek 3Di:
DWKWFWAQDPPGDIDIDTHDDDLVLLLVLLLVVQPWAFFPDKDFADDDDDPVNVVVVVVCVVCVVQAFPDPPPDDPGIDTDIGGRDPVVCNRHDCVPVPPRQPLVNRVVSVVVVQQPDFDPDVDTDGPVRCCVVRRIVDMGRDAPDDLPDPPDDDDLVVSCVVGPVDPVSPSHDDPVVSPD

Radius of gyration: 21.67 Å; chains: 1; bounding box: 40×46×69 Å